Protein AF-A0A0C7R6F7-F1 (afdb_monomer)

Radius of gyration: 11.96 Å; Cα contacts (8 Å, |Δi|>4): 137; chains: 1; bounding box: 31×18×33 Å

Mean predicted aligned error: 3.96 Å

Sequence (67 aa):
MVRILLDEVEINLKEKEDFSWLKNYEKVFCVFDQQDSGNICFGVDDGKNKKFIKYAGAKTINYKGDL

Solvent-accessible surface area (backbone atoms only — not comparable to full-atom values): 3980 Å² total; per-residue (Å²): 113,37,78,45,82,48,89,78,32,79,46,52,21,46,54,89,78,89,64,73,73,56,57,82,43,64,36,48,70,40,72,46,36,78,35,53,86,12,33,36,36,36,36,29,38,63,90,83,52,77,47,80,49,79,47,75,78,44,56,16,62,51,36,80,71,87,130

Structure (mmCIF, N/CA/C/O backbone):
data_AF-A0A0C7R6F7-F1
#
_entry.id   AF-A0A0C7R6F7-F1
#
loop_
_atom_site.group_PDB
_atom_site.id
_atom_site.type_symbol
_atom_si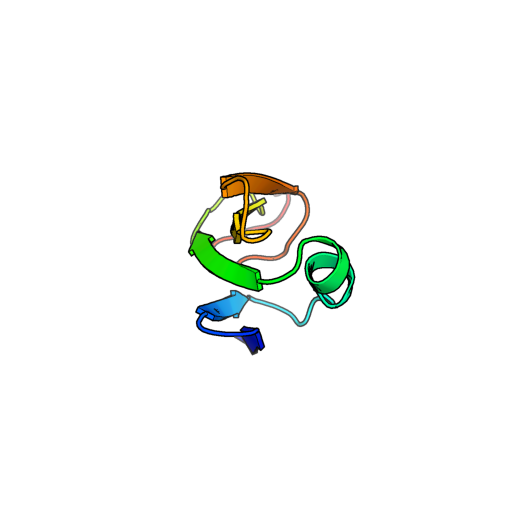te.label_atom_id
_atom_site.label_alt_id
_atom_site.label_comp_id
_atom_site.label_asym_id
_atom_site.label_entity_id
_atom_site.label_seq_id
_atom_site.pdbx_PDB_ins_code
_atom_site.Cartn_x
_atom_site.Cartn_y
_atom_site.Cartn_z
_atom_site.occupancy
_atom_site.B_iso_or_equiv
_atom_site.auth_seq_id
_atom_site.auth_comp_id
_atom_site.auth_asym_id
_atom_site.auth_atom_id
_atom_site.pdbx_PDB_model_num
ATOM 1 N N . MET A 1 1 ? 1.148 -2.103 -17.078 1.00 84.81 1 MET A N 1
ATOM 2 C CA . MET A 1 1 ? 0.500 -1.559 -15.870 1.00 84.81 1 MET A CA 1
ATOM 3 C C . MET A 1 1 ? -0.460 -2.611 -15.359 1.00 84.81 1 MET A C 1
ATOM 5 O O . MET A 1 1 ? -1.200 -3.169 -16.162 1.00 84.81 1 MET A O 1
ATOM 9 N N . VAL A 1 2 ? -0.403 -2.904 -14.066 1.00 91.81 2 VAL A N 1
ATOM 10 C CA . VAL A 1 2 ? -1.279 -3.844 -13.364 1.00 91.81 2 VAL A CA 1
ATOM 11 C C . VAL A 1 2 ? -2.016 -3.068 -12.281 1.00 91.81 2 VAL A C 1
ATOM 13 O O . VAL A 1 2 ? -1.428 -2.189 -11.653 1.00 91.81 2 VAL A O 1
ATOM 16 N N . ARG A 1 3 ? -3.294 -3.393 -12.084 1.00 93.69 3 ARG A N 1
ATOM 17 C CA . ARG A 1 3 ? -4.117 -2.859 -11.000 1.00 93.69 3 ARG A CA 1
ATOM 18 C C . ARG A 1 3 ? -4.461 -3.976 -10.036 1.00 93.69 3 ARG A C 1
ATOM 20 O O . ARG A 1 3 ? -4.870 -5.054 -10.469 1.00 93.69 3 ARG A O 1
ATOM 27 N N . ILE A 1 4 ? -4.279 -3.714 -8.752 1.00 93.19 4 ILE A N 1
ATOM 28 C CA . ILE A 1 4 ? -4.629 -4.629 -7.671 1.00 93.19 4 ILE A CA 1
ATOM 29 C C . ILE A 1 4 ? -5.628 -3.899 -6.786 1.00 93.19 4 ILE A C 1
ATOM 31 O O . ILE A 1 4 ? -5.315 -2.837 -6.257 1.00 93.19 4 ILE A O 1
ATOM 35 N N . LEU A 1 5 ? -6.819 -4.471 -6.632 1.00 93.50 5 LEU A N 1
ATOM 36 C CA . LEU A 1 5 ? -7.769 -4.011 -5.630 1.00 93.50 5 LEU A CA 1
ATOM 37 C C . LEU A 1 5 ? -7.465 -4.735 -4.317 1.00 93.50 5 LEU A C 1
ATOM 39 O O . LEU A 1 5 ? -7.467 -5.969 -4.277 1.00 93.50 5 LEU A O 1
ATOM 43 N N . LEU A 1 6 ? -7.192 -3.969 -3.266 1.00 92.31 6 LEU A N 1
ATOM 44 C CA . LEU A 1 6 ? -6.978 -4.474 -1.916 1.00 92.31 6 LEU A CA 1
ATOM 45 C C . LEU A 1 6 ? -7.811 -3.628 -0.958 1.00 92.31 6 LEU A C 1
ATOM 47 O O . LEU A 1 6 ? -7.589 -2.427 -0.843 1.00 92.31 6 LEU A O 1
ATOM 51 N N . ASP A 1 7 ? -8.768 -4.260 -0.286 1.00 91.75 7 ASP A N 1
ATOM 52 C CA . ASP A 1 7 ? -9.746 -3.590 0.570 1.00 91.75 7 ASP A CA 1
ATOM 53 C C . ASP A 1 7 ? -10.440 -2.421 -0.155 1.00 91.75 7 ASP A C 1
ATOM 55 O O . ASP A 1 7 ? -11.202 -2.636 -1.098 1.00 91.75 7 ASP A O 1
ATOM 59 N N . GLU A 1 8 ? -10.172 -1.188 0.275 1.00 88.50 8 GLU A N 1
ATOM 60 C CA . GLU A 1 8 ? -10.774 0.039 -0.255 1.00 88.50 8 GLU A CA 1
ATOM 61 C C . GLU A 1 8 ? -9.830 0.818 -1.182 1.00 88.50 8 GLU A C 1
ATOM 63 O O . GLU A 1 8 ? -10.166 1.923 -1.610 1.00 88.50 8 GLU A O 1
ATOM 68 N N . VAL A 1 9 ? -8.650 0.270 -1.498 1.00 93.81 9 VAL A N 1
ATOM 69 C CA . VAL A 1 9 ? -7.634 0.952 -2.308 1.00 93.81 9 VAL A CA 1
ATOM 70 C C . VAL A 1 9 ? -7.313 0.210 -3.602 1.00 93.81 9 VAL A C 1
ATOM 72 O O . VAL A 1 9 ? -7.261 -1.019 -3.658 1.00 93.81 9 VAL A O 1
ATOM 75 N N . GLU A 1 10 ? -7.045 0.983 -4.654 1.00 95.12 10 GLU A N 1
ATOM 76 C CA . GLU A 1 10 ? -6.488 0.486 -5.911 1.00 95.12 10 GLU A CA 1
ATOM 77 C C . GLU A 1 10 ? -4.988 0.794 -5.950 1.00 95.12 10 GLU A C 1
ATOM 79 O O . GLU A 1 10 ? -4.584 1.949 -5.837 1.00 95.12 10 GLU A O 1
ATOM 84 N N . ILE A 1 11 ? -4.171 -0.245 -6.116 1.00 93.62 11 ILE A N 1
ATOM 85 C CA . ILE A 1 11 ? -2.715 -0.150 -6.236 1.00 93.62 11 ILE A CA 1
ATOM 86 C C . ILE A 1 11 ? -2.345 -0.305 -7.708 1.00 93.62 11 ILE A C 1
ATOM 88 O O . ILE A 1 11 ? -2.655 -1.323 -8.338 1.00 93.62 11 ILE A O 1
ATOM 92 N N . ASN A 1 12 ? -1.644 0.680 -8.250 1.00 93.06 12 ASN A N 1
ATOM 93 C CA . ASN A 1 12 ? -1.208 0.725 -9.632 1.00 93.06 12 ASN A CA 1
ATOM 94 C C . ASN A 1 12 ? 0.299 0.463 -9.735 1.00 93.06 12 ASN A C 1
ATOM 96 O O . ASN A 1 12 ? 1.124 1.226 -9.234 1.00 93.06 12 ASN A O 1
ATOM 100 N N . LEU A 1 13 ? 0.675 -0.604 -10.443 1.00 91.19 13 LEU A N 1
ATOM 101 C CA . LEU A 1 13 ? 2.064 -1.051 -10.573 1.00 91.19 13 LEU A CA 1
ATOM 102 C C . LEU A 1 13 ? 2.490 -1.271 -12.019 1.00 91.19 13 LEU A C 1
ATOM 104 O O . LEU A 1 13 ? 1.672 -1.392 -12.938 1.00 91.19 13 LEU A O 1
ATOM 108 N N . LYS A 1 14 ? 3.804 -1.354 -12.234 1.00 90.38 14 LYS A N 1
ATOM 109 C CA . LYS A 1 14 ? 4.374 -1.740 -13.526 1.00 90.38 14 LYS A CA 1
ATOM 110 C C . LYS A 1 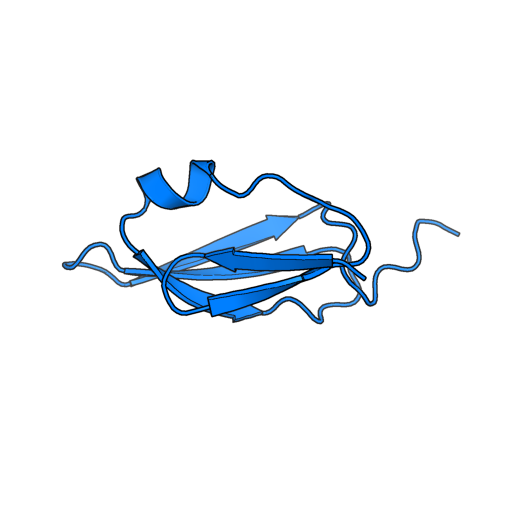14 ? 4.257 -3.247 -13.749 1.00 90.38 14 LYS A C 1
ATOM 112 O O . LYS A 1 14 ? 3.886 -3.650 -14.852 1.00 90.38 14 LYS A O 1
ATOM 117 N N . GLU A 1 15 ? 4.484 -4.037 -12.701 1.00 88.62 15 GLU A N 1
ATOM 118 C CA . GLU A 1 15 ? 4.334 -5.496 -12.685 1.00 88.62 15 GLU A CA 1
ATOM 119 C C . GLU A 1 15 ? 3.503 -5.978 -11.489 1.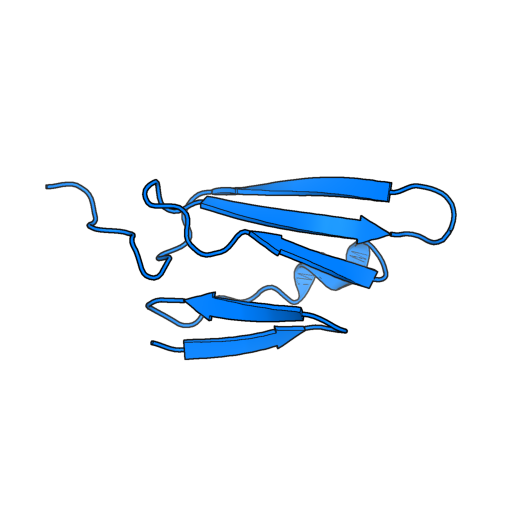00 88.62 15 GLU A C 1
ATOM 121 O O . GLU A 1 15 ? 3.217 -5.211 -10.573 1.00 88.62 15 GLU A O 1
ATOM 126 N N . LYS A 1 16 ? 3.070 -7.242 -11.526 1.00 89.62 16 LYS A N 1
ATOM 127 C CA . LYS A 1 16 ? 2.285 -7.842 -10.445 1.00 89.62 16 LYS A CA 1
ATOM 128 C C . LYS A 1 16 ? 3.190 -8.135 -9.246 1.00 89.62 16 LYS A C 1
ATOM 130 O O . LYS A 1 16 ? 4.199 -8.805 -9.412 1.00 89.62 16 LYS A O 1
ATOM 135 N N . GLU A 1 17 ? 2.743 -7.725 -8.067 1.00 91.06 17 GLU A N 1
ATOM 136 C CA . GLU A 1 17 ? 3.368 -7.997 -6.769 1.00 91.06 17 GLU A CA 1
ATOM 137 C C . GLU A 1 17 ? 2.319 -8.624 -5.835 1.00 91.06 17 GLU A C 1
ATOM 139 O O . GLU A 1 17 ? 1.117 -8.391 -6.018 1.00 91.06 17 GLU A O 1
ATOM 144 N N . ASP A 1 18 ? 2.740 -9.430 -4.858 1.00 91.31 18 ASP A N 1
ATOM 145 C CA . ASP A 1 18 ? 1.828 -9.991 -3.855 1.00 91.31 18 ASP A CA 1
ATOM 146 C C . ASP A 1 18 ? 1.822 -9.153 -2.566 1.00 91.31 18 ASP A C 1
ATOM 148 O O . ASP A 1 18 ? 2.801 -9.100 -1.822 1.00 91.31 18 ASP A O 1
ATOM 152 N N . PHE A 1 19 ? 0.678 -8.532 -2.271 1.00 93.19 19 PHE A N 1
ATOM 153 C CA . PHE A 1 19 ? 0.444 -7.783 -1.032 1.00 93.19 19 PHE A CA 1
ATOM 154 C C . PHE A 1 19 ? -0.476 -8.504 -0.044 1.00 93.19 19 PHE A C 1
ATOM 156 O O . PHE A 1 19 ? -0.986 -7.884 0.889 1.00 93.19 19 PHE A O 1
ATOM 163 N N . SER A 1 20 ? -0.700 -9.810 -0.205 1.00 90.44 20 SER A N 1
ATOM 164 C CA . SER A 1 20 ? -1.536 -10.605 0.704 1.00 90.44 20 SER A CA 1
ATOM 165 C C . SER A 1 20 ? -1.091 -10.518 2.171 1.00 90.44 20 SER A C 1
ATOM 167 O O . SER A 1 20 ? -1.929 -10.591 3.069 1.00 90.44 20 SER A O 1
ATOM 169 N N . TRP A 1 21 ? 0.198 -10.265 2.422 1.00 92.38 21 TRP A N 1
ATOM 170 C CA . TRP A 1 21 ? 0.768 -10.055 3.755 1.00 92.38 21 TRP A CA 1
ATOM 171 C C . TRP A 1 21 ? 0.211 -8.825 4.491 1.00 92.38 21 TRP A C 1
ATOM 173 O O . TRP A 1 21 ? 0.236 -8.806 5.724 1.00 92.38 21 TRP A O 1
ATOM 183 N N . LEU A 1 22 ? -0.330 -7.822 3.783 1.00 93.50 22 LEU A N 1
ATOM 184 C CA . LEU A 1 22 ? -0.947 -6.643 4.406 1.00 93.50 22 LEU A CA 1
ATOM 185 C C . LEU A 1 22 ? -2.200 -6.994 5.216 1.00 93.50 22 LEU A C 1
ATOM 187 O O . LEU A 1 22 ? -2.532 -6.270 6.150 1.00 93.50 22 LEU A O 1
ATOM 191 N N . LYS A 1 23 ? -2.839 -8.139 4.939 1.00 86.56 23 LYS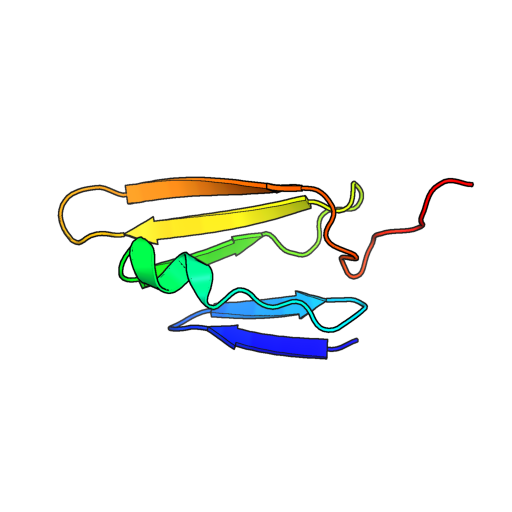 A N 1
ATOM 192 C CA . LYS A 1 23 ? -3.988 -8.639 5.714 1.00 86.56 23 LYS A CA 1
ATOM 193 C C . LYS A 1 23 ? -3.658 -8.900 7.184 1.00 86.56 23 LYS A C 1
ATOM 195 O O . LYS A 1 23 ? -4.550 -8.869 8.020 1.00 86.56 23 LYS A O 1
ATOM 200 N N . ASN A 1 24 ? -2.381 -9.094 7.522 1.00 90.62 24 ASN A N 1
ATOM 201 C CA . ASN A 1 24 ? -1.934 -9.205 8.915 1.00 90.62 24 ASN A CA 1
ATOM 202 C C . ASN A 1 24 ? -2.046 -7.880 9.693 1.00 90.62 24 ASN A C 1
ATOM 204 O O . ASN A 1 24 ? -1.825 -7.856 10.901 1.00 90.62 24 ASN A O 1
ATOM 208 N N . TYR A 1 25 ? -2.354 -6.779 9.005 1.00 89.88 25 TYR A N 1
ATOM 209 C CA . TYR A 1 25 ? -2.543 -5.447 9.572 1.00 89.88 25 TYR A CA 1
ATOM 210 C C . TYR A 1 25 ? -4.001 -4.969 9.448 1.00 89.88 25 TYR A C 1
ATOM 212 O O . TYR A 1 25 ? -4.250 -3.765 9.478 1.00 89.88 25 TYR A O 1
ATOM 220 N N . GLU A 1 26 ? -4.940 -5.920 9.346 1.00 89.06 26 GLU A N 1
ATOM 221 C CA . GLU A 1 26 ? -6.401 -5.754 9.291 1.00 89.06 26 GLU A CA 1
ATOM 222 C C . GLU A 1 26 ? -6.928 -5.105 8.008 1.00 89.06 26 GLU A C 1
ATOM 224 O O . GLU A 1 26 ? -7.463 -5.813 7.155 1.00 89.06 26 GLU A O 1
ATOM 229 N N . LYS A 1 27 ? -6.806 -3.781 7.861 1.00 94.94 27 LYS A N 1
ATOM 230 C CA . LYS A 1 27 ? -7.424 -3.052 6.746 1.00 94.94 27 LYS A CA 1
ATOM 231 C C . LYS A 1 27 ? -6.508 -1.986 6.172 1.00 94.94 27 LYS A C 1
ATOM 233 O O . LYS A 1 27 ? -6.083 -1.071 6.883 1.00 94.94 27 LYS A O 1
ATOM 238 N N . VAL A 1 28 ? -6.281 -2.039 4.864 1.00 96.12 28 VAL A N 1
ATOM 239 C CA . VAL A 1 28 ? -5.641 -0.958 4.109 1.00 96.12 28 VAL A CA 1
AT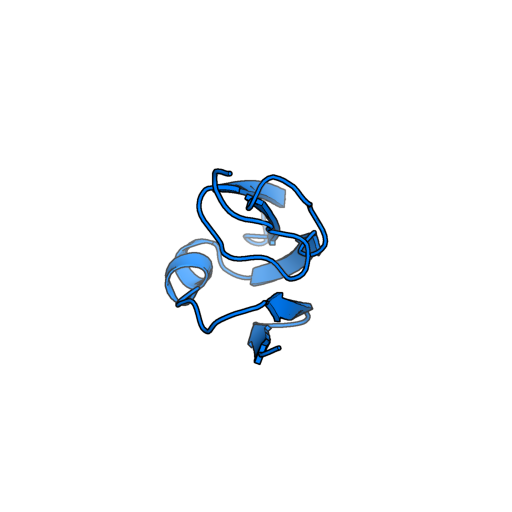OM 240 C C . VAL A 1 28 ? -6.700 0.074 3.718 1.00 96.12 28 VAL A C 1
ATOM 242 O O . VAL A 1 28 ? -7.693 -0.255 3.075 1.00 96.12 28 VAL A O 1
ATOM 245 N N . PHE A 1 29 ? -6.492 1.338 4.091 1.00 95.25 29 PHE A N 1
ATOM 246 C CA . PHE A 1 29 ? -7.425 2.432 3.770 1.00 95.25 29 PHE A CA 1
ATOM 247 C C . PHE A 1 29 ? -6.808 3.519 2.881 1.00 95.25 29 PHE A C 1
ATOM 249 O O . PHE A 1 29 ? -7.513 4.397 2.390 1.00 95.25 29 PHE A O 1
ATOM 256 N N . CYS A 1 30 ? -5.485 3.512 2.700 1.00 95.81 30 CYS A N 1
ATOM 257 C CA . CYS A 1 30 ? -4.787 4.483 1.864 1.00 95.81 30 CYS A CA 1
ATOM 258 C C . CYS A 1 30 ? -3.529 3.861 1.247 1.00 95.81 30 CYS A C 1
ATOM 260 O O . CYS A 1 30 ? -2.846 3.071 1.902 1.00 95.81 30 CYS A O 1
ATOM 262 N N . VAL A 1 31 ? -3.206 4.240 0.009 1.00 96.12 31 VAL A N 1
ATOM 263 C CA . VAL A 1 31 ? -1.987 3.820 -0.691 1.00 96.12 31 VAL A CA 1
ATOM 264 C C . VAL A 1 31 ? -1.320 5.004 -1.391 1.00 96.12 31 VAL A C 1
ATOM 266 O O . VAL A 1 31 ? -1.990 5.886 -1.924 1.00 96.12 31 VAL A O 1
ATOM 269 N N . PHE A 1 32 ? 0.012 5.002 -1.395 1.00 94.19 32 PHE A N 1
ATOM 270 C CA . PHE A 1 32 ? 0.866 5.926 -2.136 1.00 94.19 32 PHE A CA 1
ATOM 271 C C . PHE A 1 32 ? 1.774 5.104 -3.062 1.00 94.19 32 PHE A C 1
ATOM 273 O O . PHE A 1 32 ? 2.838 4.640 -2.650 1.00 94.19 32 PHE A O 1
ATOM 280 N N . ASP A 1 33 ? 1.337 4.888 -4.301 1.00 90.94 33 ASP A N 1
ATOM 281 C CA . ASP A 1 33 ? 1.903 3.932 -5.271 1.00 90.94 33 ASP A CA 1
ATOM 282 C C . ASP A 1 33 ? 2.645 4.587 -6.454 1.00 90.94 33 ASP A C 1
ATOM 284 O O . ASP A 1 33 ? 3.378 3.919 -7.184 1.00 90.94 33 ASP A O 1
ATOM 288 N N . GLN A 1 34 ? 2.521 5.905 -6.629 1.00 85.38 34 GLN A N 1
ATOM 289 C CA . GLN A 1 34 ? 3.142 6.652 -7.735 1.00 85.38 34 GLN A CA 1
ATOM 290 C C . GLN A 1 34 ? 4.563 7.161 -7.435 1.00 85.38 34 GLN A C 1
ATOM 292 O O . GLN A 1 34 ? 5.043 8.088 -8.087 1.00 85.38 34 GLN A O 1
ATOM 297 N N . GLN A 1 35 ? 5.254 6.581 -6.455 1.00 80.69 35 GLN A N 1
ATOM 298 C CA . GLN A 1 35 ? 6.613 7.006 -6.113 1.00 80.69 35 GLN A CA 1
ATOM 299 C C . GLN A 1 35 ? 7.626 6.497 -7.152 1.00 80.69 35 GLN A C 1
ATOM 301 O O . GLN A 1 35 ? 7.473 5.412 -7.715 1.00 80.69 35 GLN A O 1
ATOM 306 N N . ASP A 1 36 ? 8.670 7.279 -7.409 1.00 77.62 36 ASP A N 1
ATOM 307 C CA . ASP A 1 36 ? 9.695 7.033 -8.437 1.00 77.62 36 ASP A CA 1
ATOM 308 C C . ASP A 1 36 ? 10.829 6.099 -7.982 1.00 77.62 36 ASP A C 1
ATOM 310 O O . ASP A 1 36 ? 11.379 5.338 -8.775 1.00 77.62 36 ASP A O 1
ATOM 314 N N . SER A 1 37 ? 11.131 6.092 -6.687 1.00 79.25 37 SER A N 1
ATOM 315 C CA . SER A 1 37 ? 12.195 5.298 -6.054 1.00 79.25 37 SER A CA 1
ATOM 316 C C . SER A 1 37 ? 11.828 3.830 -5.790 1.00 79.25 37 SER A C 1
ATOM 318 O O . SER A 1 37 ? 12.480 3.165 -4.987 1.00 79.25 37 SER A O 1
ATOM 320 N N . GLY A 1 38 ? 10.774 3.309 -6.428 1.00 84.25 38 GLY A N 1
ATOM 321 C CA . GLY A 1 38 ? 10.366 1.906 -6.279 1.00 84.25 38 GLY A CA 1
ATOM 322 C C . GLY A 1 38 ? 9.861 1.553 -4.875 1.00 84.25 38 GLY A C 1
ATOM 323 O O . GLY A 1 38 ? 10.055 0.437 -4.392 1.00 84.25 38 GLY A O 1
ATOM 324 N N . ASN A 1 39 ? 9.245 2.517 -4.185 1.00 91.19 39 ASN A N 1
ATOM 325 C CA . ASN A 1 39 ? 8.594 2.288 -2.900 1.00 91.19 39 ASN A CA 1
ATOM 326 C C . ASN A 1 39 ? 7.080 2.477 -3.008 1.00 91.19 39 ASN A C 1
ATOM 328 O O . ASN A 1 39 ? 6.603 3.272 -3.814 1.00 91.19 39 ASN A O 1
ATOM 332 N N . ILE A 1 40 ? 6.342 1.764 -2.167 1.00 94.50 40 ILE A N 1
ATOM 333 C CA . ILE A 1 40 ? 4.904 1.943 -1.986 1.00 94.50 40 ILE A CA 1
ATOM 334 C C . ILE A 1 40 ? 4.664 2.128 -0.501 1.00 94.50 40 ILE A C 1
ATOM 336 O O . ILE A 1 40 ? 5.230 1.402 0.321 1.00 94.50 40 ILE A O 1
ATOM 340 N N . CYS A 1 41 ? 3.823 3.092 -0.152 1.00 95.44 41 CYS A N 1
ATOM 341 C CA . CYS A 1 41 ? 3.415 3.282 1.230 1.00 95.44 41 CYS A CA 1
ATOM 342 C C . CYS A 1 41 ? 1.934 2.968 1.422 1.00 95.44 41 CYS A C 1
ATOM 344 O O . CYS A 1 41 ? 1.117 3.265 0.554 1.00 95.44 41 CYS A O 1
ATOM 346 N N . PHE A 1 42 ? 1.597 2.417 2.584 1.00 96.25 42 PHE A N 1
ATOM 347 C CA . PHE A 1 42 ? 0.246 2.016 2.954 1.00 96.25 42 PHE A CA 1
ATOM 348 C C . PHE A 1 42 ? -0.147 2.634 4.292 1.00 96.25 42 PHE A C 1
ATOM 350 O O . PHE A 1 42 ? 0.611 2.575 5.265 1.00 96.25 42 PHE A O 1
ATOM 357 N N . GLY A 1 43 ? -1.350 3.197 4.342 1.00 96.88 43 GLY A N 1
ATOM 358 C CA . GLY A 1 43 ? -2.052 3.471 5.588 1.00 96.88 43 GLY A CA 1
ATOM 359 C C . GLY A 1 43 ? -2.895 2.259 5.964 1.00 96.88 43 GLY A C 1
ATOM 360 O O . GLY A 1 43 ? -3.763 1.857 5.186 1.00 96.88 43 GLY A O 1
ATOM 361 N N . VAL A 1 44 ? -2.644 1.696 7.145 1.00 96.56 44 VAL A N 1
ATOM 362 C CA . VAL A 1 44 ? -3.394 0.551 7.681 1.00 96.56 44 VAL A CA 1
ATOM 363 C C . VAL A 1 44 ? -4.049 0.898 9.012 1.00 96.56 44 VAL A C 1
ATOM 365 O O . VAL A 1 44 ? -3.521 1.717 9.770 1.00 96.56 44 VAL A O 1
ATOM 368 N N . ASP A 1 45 ? -5.202 0.300 9.288 1.00 95.25 45 ASP A N 1
ATOM 369 C CA . ASP A 1 45 ? -5.994 0.536 10.494 1.00 95.25 45 ASP A CA 1
ATOM 370 C C . ASP A 1 45 ? -6.405 -0.798 11.122 1.00 95.25 45 ASP A C 1
ATOM 372 O O . ASP A 1 45 ? -7.112 -1.581 10.491 1.00 95.25 45 ASP A O 1
ATOM 376 N N . ASP A 1 46 ? -5.967 -1.041 12.362 1.00 93.75 46 ASP A N 1
ATOM 377 C CA . ASP A 1 46 ? -6.321 -2.244 13.131 1.00 93.75 46 ASP A CA 1
ATOM 378 C C . ASP A 1 46 ? -7.557 -2.057 14.034 1.00 93.75 46 ASP A C 1
ATOM 380 O O . ASP A 1 46 ? -7.815 -2.848 14.944 1.00 93.75 46 ASP A O 1
ATOM 384 N N . GLY A 1 47 ? -8.313 -0.974 13.823 1.00 93.88 47 GLY A N 1
ATOM 385 C CA . GLY A 1 47 ? -9.470 -0.585 14.628 1.00 93.88 47 GLY A CA 1
ATOM 386 C C . GLY A 1 47 ? -9.103 0.076 15.959 1.00 93.88 47 GLY A C 1
ATOM 387 O O . GLY A 1 47 ? -9.977 0.635 16.623 1.00 93.88 47 GLY A O 1
ATOM 388 N N . LYS A 1 48 ? -7.825 0.042 16.360 1.00 94.88 48 LYS A N 1
ATOM 389 C CA . LYS A 1 48 ? -7.307 0.710 17.566 1.00 94.88 48 LYS A CA 1
ATOM 390 C C . LYS A 1 48 ? -6.260 1.763 17.224 1.00 94.88 48 LYS A C 1
ATOM 392 O O . LYS A 1 48 ? -6.224 2.815 17.856 1.00 94.88 48 LYS A O 1
ATOM 397 N N . ASN A 1 49 ? -5.407 1.483 16.245 1.00 94.81 49 ASN A N 1
ATOM 398 C CA . ASN A 1 49 ? -4.298 2.323 15.826 1.00 94.81 49 ASN A CA 1
ATOM 399 C C . ASN A 1 49 ? -4.220 2.389 14.303 1.00 94.81 49 ASN A C 1
ATOM 401 O O . ASN A 1 49 ? -4.356 1.384 13.604 1.00 94.81 49 ASN A O 1
ATOM 405 N N . LYS A 1 50 ? -3.856 3.571 13.804 1.00 95.94 50 LYS A N 1
ATOM 406 C CA . LYS A 1 50 ? -3.433 3.751 12.416 1.00 95.94 50 LYS A CA 1
ATOM 407 C C . LYS A 1 50 ? -1.918 3.620 12.330 1.00 95.94 50 LYS A C 1
ATOM 409 O O . LYS A 1 50 ? -1.196 4.237 13.114 1.00 95.94 50 LYS A O 1
ATOM 414 N N . LYS A 1 51 ? -1.433 2.828 11.376 1.00 95.75 51 LYS A N 1
ATOM 415 C CA . LYS A 1 51 ? -0.001 2.630 11.116 1.00 95.75 51 LYS A CA 1
ATOM 416 C C . LYS A 1 51 ? 0.324 3.012 9.681 1.00 95.75 51 LYS A C 1
ATOM 418 O O . LYS A 1 51 ? -0.515 2.929 8.786 1.00 95.75 51 LYS A O 1
ATOM 423 N N . PHE A 1 52 ? 1.572 3.412 9.484 1.00 96.31 52 PHE A N 1
ATOM 424 C CA . PHE A 1 52 ? 2.135 3.699 8.176 1.00 96.31 52 PHE A CA 1
ATOM 425 C C . PHE A 1 52 ? 3.195 2.650 7.859 1.00 96.31 52 PHE A C 1
ATOM 427 O O . PHE A 1 52 ? 4.152 2.490 8.618 1.00 96.31 52 PHE A O 1
ATOM 434 N N . ILE A 1 53 ? 3.019 1.930 6.755 1.00 95.44 53 ILE A N 1
ATOM 435 C CA . ILE A 1 53 ? 3.952 0.898 6.304 1.00 95.44 53 ILE A CA 1
ATOM 436 C C . ILE A 1 53 ? 4.590 1.358 5.002 1.00 95.44 53 ILE A C 1
ATOM 438 O O . ILE A 1 53 ? 3.888 1.684 4.049 1.00 95.44 53 ILE A O 1
ATOM 442 N N . LYS A 1 54 ? 5.923 1.351 4.949 1.00 95.25 54 LYS A N 1
ATOM 443 C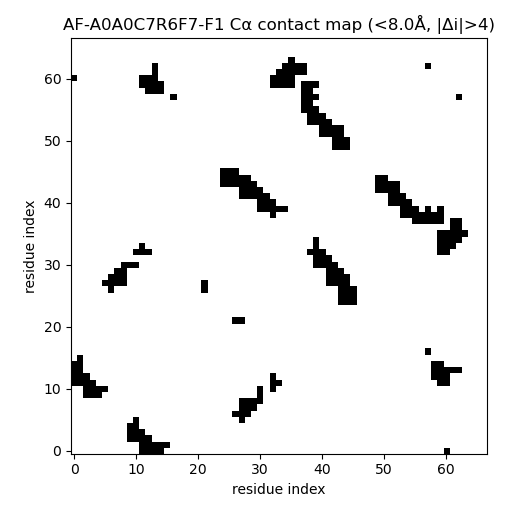 CA . LYS A 1 54 ? 6.694 1.612 3.732 1.00 95.25 54 LYS A CA 1
ATOM 444 C C . LYS A 1 54 ? 7.302 0.307 3.232 1.00 95.25 54 LYS A C 1
ATOM 446 O O . LYS A 1 54 ? 8.111 -0.301 3.927 1.00 95.25 54 LYS A O 1
ATOM 451 N N . TYR A 1 55 ? 6.927 -0.093 2.026 1.00 93.25 55 TYR A N 1
ATOM 452 C CA . TYR A 1 55 ? 7.479 -1.238 1.313 1.00 93.25 55 TYR A CA 1
ATOM 453 C C . TYR A 1 55 ? 8.445 -0.740 0.234 1.00 93.25 55 TYR A C 1
ATOM 455 O O . TYR A 1 55 ? 8.102 0.148 -0.547 1.00 93.25 55 TYR A O 1
ATOM 463 N N . ALA A 1 56 ? 9.660 -1.279 0.202 1.00 91.50 56 ALA A N 1
ATOM 464 C CA . ALA A 1 56 ? 10.693 -0.911 -0.763 1.00 91.50 56 ALA A CA 1
ATOM 465 C C . ALA A 1 56 ? 10.976 -2.076 -1.718 1.00 91.50 56 ALA A C 1
ATOM 467 O O . ALA A 1 56 ? 10.876 -3.233 -1.318 1.00 91.50 56 ALA A O 1
ATOM 468 N N . GLY A 1 57 ? 11.366 -1.759 -2.955 1.00 87.12 57 GLY A N 1
ATOM 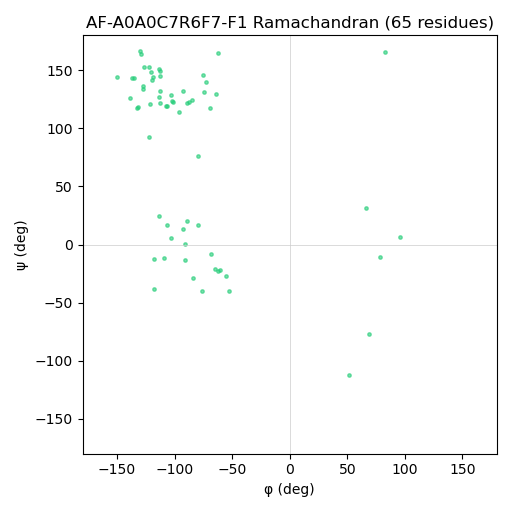469 C CA . GLY A 1 57 ? 11.716 -2.749 -3.978 1.00 87.12 57 GLY A CA 1
ATOM 470 C C . GLY A 1 57 ? 10.581 -3.101 -4.943 1.00 87.12 57 GLY A C 1
ATOM 471 O O . GLY A 1 57 ? 10.753 -3.978 -5.782 1.00 87.12 57 GLY A O 1
ATOM 472 N N . ALA A 1 58 ? 9.442 -2.406 -4.875 1.00 88.00 58 ALA A N 1
ATOM 473 C CA . ALA A 1 58 ? 8.367 -2.580 -5.844 1.00 88.00 58 ALA A CA 1
ATOM 474 C C . ALA A 1 58 ? 8.734 -1.954 -7.194 1.00 88.00 58 ALA A C 1
ATOM 476 O O . ALA A 1 58 ? 9.202 -0.813 -7.255 1.00 88.00 58 ALA A O 1
ATOM 477 N N . LYS A 1 59 ? 8.387 -2.617 -8.302 1.00 87.06 59 LYS A N 1
ATOM 478 C CA . LYS A 1 59 ? 8.396 -1.970 -9.623 1.00 87.06 59 LYS A CA 1
ATOM 479 C C . LYS A 1 59 ? 7.132 -1.125 -9.798 1.00 87.06 59 LYS A C 1
ATOM 481 O O . LYS A 1 59 ? 6.172 -1.515 -10.469 1.00 87.06 59 LYS A O 1
ATOM 486 N N . THR A 1 60 ? 7.122 0.040 -9.155 1.00 85.19 60 THR A N 1
ATOM 487 C CA . THR A 1 60 ? 6.056 1.045 -9.290 1.00 85.19 60 THR A CA 1
ATOM 488 C C . THR A 1 60 ? 5.968 1.566 -10.724 1.00 85.19 60 THR A C 1
ATOM 490 O O . THR A 1 60 ? 6.887 1.380 -11.526 1.00 85.19 60 THR A O 1
ATOM 493 N N . ILE A 1 61 ? 4.865 2.239 -11.075 1.00 84.56 61 ILE A N 1
ATOM 494 C CA . ILE A 1 61 ? 4.680 2.810 -12.425 1.00 84.56 61 ILE A CA 1
ATOM 495 C C . ILE A 1 61 ? 5.864 3.691 -12.836 1.00 84.56 61 ILE A C 1
ATOM 497 O O . ILE A 1 61 ? 6.311 3.628 -13.981 1.00 84.56 61 ILE A O 1
ATOM 501 N N . ASN A 1 62 ? 6.383 4.470 -11.887 1.00 81.69 62 ASN A N 1
ATOM 502 C CA . ASN A 1 62 ? 7.460 5.423 -12.122 1.00 81.69 62 ASN A CA 1
ATOM 503 C C . ASN A 1 62 ? 8.858 4.831 -11.890 1.00 81.69 62 ASN A C 1
ATOM 505 O O . ASN A 1 62 ? 9.847 5.533 -12.096 1.00 81.69 62 ASN A O 1
ATOM 509 N N . TYR A 1 63 ? 8.966 3.551 -11.518 1.00 78.12 63 TYR A N 1
ATOM 510 C CA . TYR A 1 63 ? 10.254 2.895 -11.330 1.00 78.12 63 TYR A CA 1
ATOM 511 C C . TYR A 1 63 ? 10.975 2.703 -12.673 1.00 78.12 63 TYR A C 1
ATOM 513 O O . TYR A 1 63 ? 10.508 1.990 -13.580 1.00 78.12 63 TYR A O 1
A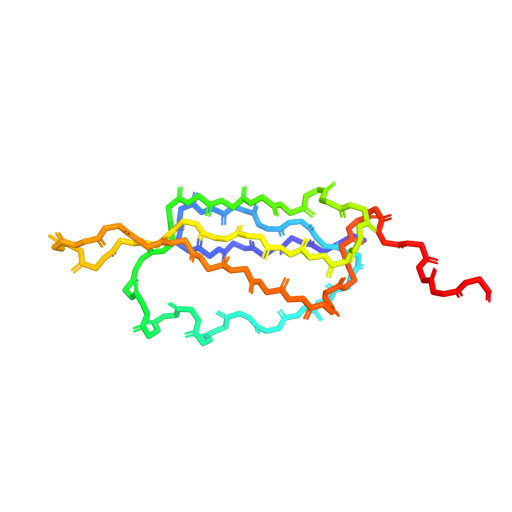TOM 521 N N . LYS A 1 64 ? 12.137 3.351 -12.796 1.00 76.81 64 LYS A N 1
ATOM 522 C CA . LYS A 1 64 ? 12.987 3.308 -13.995 1.00 76.81 64 LYS A CA 1
ATOM 523 C C . LYS A 1 64 ? 14.035 2.189 -13.972 1.00 76.81 64 LYS A C 1
ATOM 525 O O . LYS A 1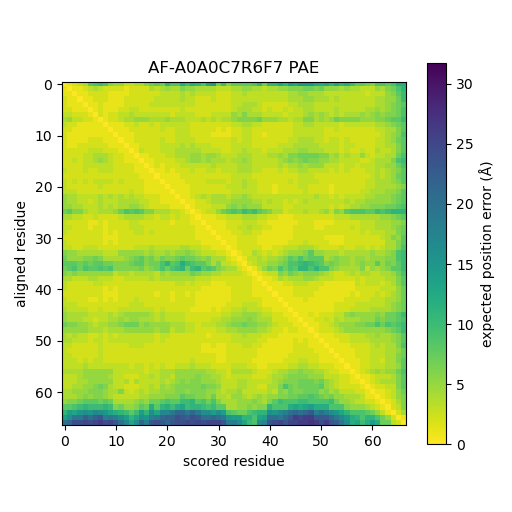 64 ? 14.524 1.855 -15.044 1.00 76.81 64 LYS A O 1
ATOM 530 N N . GLY A 1 65 ? 14.275 1.547 -12.824 1.00 68.19 65 GLY A N 1
ATOM 531 C CA . GLY A 1 65 ? 15.387 0.602 -12.659 1.00 68.19 65 GLY A CA 1
ATOM 532 C C . GLY A 1 65 ? 16.707 1.309 -12.354 1.00 68.19 65 GLY A C 1
ATOM 533 O O . GLY A 1 65 ? 16.805 2.525 -12.529 1.00 68.19 65 GLY A O 1
ATOM 534 N N . ASP A 1 66 ? 17.701 0.546 -11.894 1.00 61.00 66 ASP A N 1
ATOM 535 C CA . ASP A 1 66 ? 19.096 0.988 -11.937 1.00 61.00 66 ASP A CA 1
ATOM 536 C C . ASP A 1 66 ? 19.502 1.145 -13.413 1.00 61.00 66 ASP A C 1
ATOM 538 O O . ASP A 1 66 ? 19.217 0.268 -14.232 1.00 61.00 66 ASP A O 1
ATOM 542 N N . LEU A 1 67 ? 20.075 2.307 -13.738 1.00 51.72 67 LEU A N 1
ATOM 543 C CA . LEU A 1 67 ? 20.627 2.654 -15.054 1.00 51.72 67 LEU A CA 1
ATOM 544 C C . LEU A 1 67 ? 21.701 1.661 -15.512 1.00 51.72 67 LEU A C 1
ATOM 546 O O . LEU A 1 67 ? 22.556 1.297 -14.674 1.00 51.72 67 LEU A O 1
#

Nearest PDB structures (foldseek):
  7wte-assembly1_B  TM=7.619E-01  e=9.866E-01  Homo sapiens
  7wtd-assembly1_D  TM=6.473E-01  e=1.708E+00  Homo sapiens
  8gnn-assembly1_B  TM=4.932E-01  e=4.529E+00  Homo sapiens
  3ggr-assembly1_B  TM=5.355E-01  e=7.840E+00  Homo sapiens

Secondary structure (DSSP, 8-state):
-EEEEETTEEEEESS----GGGGGGSEEEEEE---SSSEEEEEEE-SS-EEEEEEES--BTT-----

Organism: Paraclostridium sordellii (NCBI:txid1505)

pLDDT: mean 89.55, std 8.16, range [51.72, 96.88]

Foldseek 3Di:
DDWDDFAQDIAAAPDDDDPVVCVVLPGWDDKDQQDQQQKIWTWGDPPPDIDIDIDHDGRGPNHPDDD